Protein AF-A0A8T1LCA4-F1 (afdb_monomer_lite)

Organism: NCBI:txid29920

Structure (mmCIF, N/CA/C/O backbone):
data_AF-A0A8T1LCA4-F1
#
_entry.id   AF-A0A8T1LCA4-F1
#
loop_
_atom_site.group_PDB
_atom_site.id
_atom_site.type_symbol
_atom_site.label_atom_id
_atom_site.label_alt_id
_atom_site.label_comp_id
_atom_site.label_asym_id
_atom_site.label_entity_id
_atom_site.label_seq_id
_atom_site.pdbx_PDB_ins_code
_atom_site.Cartn_x
_atom_site.Cartn_y
_atom_site.Cartn_z
_atom_site.occupancy
_atom_site.B_iso_or_equiv
_atom_site.auth_seq_id
_atom_site.auth_comp_id
_atom_site.auth_asym_id
_atom_site.auth_atom_id
_atom_site.pdbx_PDB_model_num
ATOM 1 N N . MET A 1 1 ? -21.539 10.533 3.931 1.00 57.12 1 MET A N 1
ATOM 2 C CA . MET A 1 1 ? -21.166 9.446 3.002 1.00 57.12 1 MET A CA 1
ATOM 3 C C . MET A 1 1 ? -22.473 8.870 2.492 1.00 57.12 1 MET A C 1
ATOM 5 O O . MET A 1 1 ? -23.293 8.517 3.331 1.00 57.12 1 MET A O 1
ATOM 9 N N . ASP A 1 2 ? -22.707 8.878 1.181 1.00 76.19 2 ASP A N 1
ATOM 10 C CA . ASP A 1 2 ? -23.987 8.447 0.602 1.00 76.19 2 ASP A CA 1
ATOM 11 C C . ASP A 1 2 ? -24.231 6.947 0.791 1.00 76.19 2 ASP A C 1
ATOM 13 O O . ASP A 1 2 ? -23.312 6.134 0.654 1.00 76.19 2 ASP A O 1
ATOM 17 N N . ASN A 1 3 ? -25.487 6.569 1.049 1.00 74.44 3 ASN A N 1
ATOM 18 C CA . ASN A 1 3 ? -25.894 5.167 1.203 1.00 74.44 3 ASN A CA 1
ATOM 19 C C . ASN A 1 3 ? -25.577 4.323 -0.045 1.00 74.44 3 ASN A C 1
ATOM 21 O O . ASN A 1 3 ? -25.229 3.153 0.082 1.00 74.44 3 ASN A O 1
ATOM 25 N N . CYS A 1 4 ? -25.617 4.926 -1.238 1.00 78.19 4 CYS A N 1
ATOM 26 C CA . CYS A 1 4 ? -25.245 4.267 -2.491 1.00 78.19 4 CYS A CA 1
ATOM 27 C C . CYS A 1 4 ? -23.758 3.876 -2.521 1.00 78.19 4 CYS A C 1
ATOM 29 O O . CYS A 1 4 ? -23.414 2.748 -2.866 1.00 78.19 4 CYS A O 1
ATOM 31 N N . PHE A 1 5 ? -22.870 4.787 -2.114 1.00 78.81 5 PHE A N 1
ATOM 32 C CA . PHE A 1 5 ? -21.429 4.525 -2.070 1.00 78.81 5 PHE A CA 1
ATOM 33 C C . PHE A 1 5 ? -21.088 3.474 -1.009 1.00 78.81 5 PHE A C 1
ATOM 35 O O . PHE A 1 5 ? -20.253 2.601 -1.228 1.00 78.81 5 PHE A O 1
ATOM 42 N N . ARG A 1 6 ? -21.786 3.519 0.131 1.00 78.88 6 ARG A N 1
ATOM 43 C CA . ARG A 1 6 ? -21.643 2.529 1.200 1.00 78.88 6 ARG A CA 1
ATOM 44 C C . ARG A 1 6 ? -21.972 1.112 0.719 1.00 78.88 6 ARG A C 1
ATOM 46 O O . ARG A 1 6 ? -21.197 0.205 1.007 1.00 78.88 6 ARG A O 1
ATOM 53 N N . GLY A 1 7 ? -23.065 0.953 -0.031 1.00 83.62 7 GLY A N 1
ATOM 54 C CA . GLY A 1 7 ? -23.459 -0.331 -0.615 1.00 83.62 7 GLY A CA 1
ATOM 55 C C . GLY A 1 7 ? -22.477 -0.829 -1.679 1.00 83.62 7 GLY A C 1
ATOM 56 O O . GLY A 1 7 ? -22.126 -2.002 -1.680 1.00 83.62 7 GLY A O 1
ATOM 57 N N . ALA A 1 8 ? -21.955 0.062 -2.529 1.00 88.00 8 ALA A N 1
ATOM 58 C CA . ALA A 1 8 ? -20.951 -0.309 -3.531 1.00 88.00 8 ALA A CA 1
ATOM 59 C C . ALA A 1 8 ? -19.654 -0.847 -2.897 1.00 88.00 8 ALA A C 1
ATOM 61 O O . ALA A 1 8 ? -19.091 -1.826 -3.377 1.00 88.00 8 ALA A O 1
ATOM 62 N N . VAL A 1 9 ? -19.203 -0.240 -1.793 1.00 86.44 9 VAL A N 1
ATOM 63 C CA . VAL A 1 9 ? -18.035 -0.728 -1.042 1.00 86.44 9 VAL A CA 1
ATOM 64 C C . VAL A 1 9 ? -18.304 -2.102 -0.433 1.00 86.44 9 VAL A C 1
ATOM 66 O O . VAL A 1 9 ? -17.426 -2.951 -0.452 1.00 86.44 9 VAL A O 1
ATOM 69 N N . GLU A 1 10 ? -19.502 -2.337 0.099 1.00 85.19 10 GLU A N 1
ATOM 70 C CA . GLU A 1 10 ? -19.866 -3.642 0.665 1.00 85.19 10 GLU A CA 1
ATOM 71 C C . GLU A 1 10 ? -19.842 -4.734 -0.407 1.00 85.19 10 GLU A C 1
ATOM 73 O O . GLU A 1 10 ? -19.165 -5.739 -0.218 1.00 85.19 10 GLU A O 1
ATOM 78 N N . VAL A 1 11 ? -20.454 -4.484 -1.567 1.00 89.25 11 VAL A N 1
ATOM 79 C CA . VAL A 1 11 ? -20.409 -5.409 -2.711 1.00 89.25 11 VAL A CA 1
ATOM 80 C C . VAL A 1 11 ? -18.969 -5.677 -3.153 1.00 89.25 11 VAL A C 1
ATOM 82 O O . VAL A 1 11 ? -18.590 -6.831 -3.324 1.00 89.25 11 VAL A O 1
ATOM 85 N N . PHE A 1 12 ? -18.136 -4.639 -3.270 1.00 91.38 12 PHE A N 1
ATOM 86 C CA . PHE A 1 12 ? -16.728 -4.802 -3.637 1.00 91.38 12 PHE A CA 1
ATOM 87 C C . PHE A 1 12 ? -15.954 -5.674 -2.636 1.00 91.38 12 PHE A C 1
ATOM 89 O O . PHE A 1 12 ? -15.200 -6.558 -3.036 1.00 91.38 12 PHE A O 1
ATOM 96 N N . LEU A 1 13 ? -16.128 -5.439 -1.332 1.00 90.19 13 LEU A N 1
ATOM 97 C CA . LEU A 1 13 ? -15.426 -6.204 -0.301 1.00 90.19 13 LEU A CA 1
ATOM 98 C C . LEU A 1 13 ? -15.899 -7.666 -0.252 1.00 90.19 13 LEU A C 1
ATOM 100 O O . LEU A 1 13 ? -15.088 -8.553 0.018 1.00 90.19 13 LEU A O 1
ATOM 104 N N . GLU A 1 14 ? -17.184 -7.914 -0.517 1.00 88.69 14 GLU A N 1
ATOM 105 C CA . GLU A 1 14 ? -17.758 -9.258 -0.646 1.00 88.69 14 GLU A CA 1
ATOM 106 C C . GLU A 1 14 ? -17.196 -9.998 -1.867 1.00 88.69 14 GLU A C 1
ATOM 108 O O . GLU A 1 14 ? -16.792 -11.154 -1.762 1.00 88.69 14 GLU A O 1
ATOM 113 N N . GLU A 1 15 ? -17.123 -9.335 -3.021 1.00 91.06 15 GLU A N 1
ATOM 114 C CA . GLU A 1 15 ? -16.559 -9.917 -4.242 1.00 91.06 15 GLU A CA 1
ATOM 115 C C . GLU A 1 15 ? -15.056 -10.188 -4.114 1.00 91.06 15 GLU A C 1
ATOM 117 O O . GLU A 1 15 ? -14.581 -11.224 -4.576 1.00 91.06 15 GLU A O 1
ATOM 122 N N . TRP A 1 16 ? -14.309 -9.296 -3.455 1.00 91.56 16 TRP A N 1
ATOM 123 C CA . TRP A 1 16 ? -12.863 -9.444 -3.281 1.00 91.56 16 TRP A CA 1
ATOM 124 C C . TRP A 1 16 ? -12.483 -10.607 -2.359 1.00 91.56 16 TRP A C 1
ATOM 126 O O . TRP A 1 16 ? -11.540 -11.345 -2.645 1.00 91.56 16 TRP A O 1
ATOM 136 N N . ASN A 1 17 ? -13.175 -10.748 -1.225 1.00 89.00 17 ASN A N 1
ATOM 137 C CA . ASN A 1 17 ? -12.845 -11.763 -0.220 1.00 89.00 17 ASN A CA 1
ATOM 138 C C . ASN A 1 17 ? -13.536 -13.110 -0.459 1.00 89.00 17 ASN A C 1
ATOM 140 O O . ASN A 1 17 ? -13.201 -14.073 0.226 1.00 89.00 17 ASN A O 1
ATOM 144 N N . GLY A 1 18 ? -14.471 -13.172 -1.409 1.00 90.62 18 GLY A N 1
ATOM 145 C CA . GLY A 1 18 ? -15.319 -14.334 -1.641 1.00 90.62 18 GLY A CA 1
ATOM 146 C C . GLY A 1 18 ? -16.628 -14.252 -0.856 1.00 90.62 18 GLY A C 1
ATOM 147 O O . GLY A 1 18 ? -16.691 -13.750 0.272 1.00 90.62 18 GLY A O 1
ATOM 148 N N . LYS A 1 19 ? -17.708 -14.759 -1.461 1.00 85.50 19 LYS A N 1
ATOM 149 C CA . LYS A 1 19 ? -19.071 -14.678 -0.901 1.00 85.50 19 LYS A CA 1
ATOM 150 C C . LYS A 1 19 ? -19.204 -15.437 0.420 1.00 85.50 19 LYS A C 1
ATOM 152 O O . LYS A 1 19 ? -20.041 -15.088 1.245 1.00 85.50 19 LYS A O 1
ATOM 157 N N . GLU A 1 20 ? -18.374 -16.449 0.623 1.00 89.50 20 GLU A N 1
ATOM 158 C CA . GLU A 1 20 ? -18.265 -17.243 1.841 1.00 89.50 20 GLU A CA 1
ATOM 159 C C . GLU A 1 20 ? -17.731 -16.447 3.041 1.00 89.50 20 GLU A C 1
ATOM 161 O O . GLU A 1 20 ? -18.094 -16.746 4.175 1.00 89.50 20 GLU A O 1
ATOM 166 N N . MET A 1 21 ? -16.934 -15.398 2.804 1.00 88.38 21 MET A N 1
ATOM 167 C CA . MET A 1 21 ? -16.361 -14.548 3.856 1.00 88.38 21 MET A CA 1
ATOM 168 C C . MET A 1 21 ? -17.196 -13.293 4.142 1.00 88.38 21 MET A C 1
ATOM 170 O O . MET A 1 21 ? -16.780 -12.443 4.930 1.00 88.38 21 MET A O 1
ATOM 174 N N . ARG A 1 22 ? -18.382 -13.163 3.534 1.00 88.12 22 ARG A N 1
ATOM 175 C CA . ARG A 1 22 ? -19.259 -11.988 3.653 1.00 88.12 22 ARG A CA 1
ATOM 176 C C . ARG A 1 22 ? -19.492 -11.551 5.099 1.00 88.12 22 ARG A C 1
ATOM 178 O O . ARG A 1 22 ? -19.273 -10.389 5.435 1.00 88.12 22 ARG A O 1
ATOM 185 N N . ASP A 1 23 ? -19.914 -12.477 5.953 1.00 89.19 23 ASP A N 1
ATOM 186 C CA . ASP A 1 23 ? -20.265 -12.157 7.339 1.00 89.19 23 ASP A CA 1
ATOM 187 C C . ASP A 1 23 ? -19.030 -11.712 8.134 1.00 89.19 23 ASP A C 1
ATOM 189 O O . ASP A 1 23 ? -19.095 -10.746 8.897 1.00 89.19 23 ASP A O 1
ATOM 193 N N . ALA A 1 24 ? -17.877 -12.340 7.884 1.00 91.50 24 ALA A N 1
ATOM 194 C CA . ALA A 1 24 ? -16.605 -11.954 8.489 1.00 91.50 24 ALA A CA 1
ATOM 195 C C . ALA A 1 24 ? -16.180 -10.538 8.063 1.00 91.50 24 ALA A C 1
ATOM 197 O O . ALA A 1 24 ? -15.819 -9.726 8.912 1.00 91.50 24 ALA A O 1
ATOM 198 N N . VAL A 1 25 ? -16.308 -10.200 6.774 1.00 91.44 25 VAL A N 1
ATOM 199 C CA . VAL A 1 25 ? -16.025 -8.854 6.243 1.00 91.44 25 VAL A CA 1
ATOM 200 C C . VAL A 1 25 ? -16.927 -7.797 6.885 1.00 91.44 25 VAL A C 1
ATOM 202 O O . VAL A 1 25 ? -16.458 -6.712 7.235 1.00 91.44 25 VAL A O 1
ATOM 205 N N . ILE A 1 26 ? -18.219 -8.091 7.059 1.00 89.56 26 ILE A N 1
ATOM 206 C CA . ILE A 1 26 ? -19.174 -7.165 7.685 1.00 89.56 26 ILE A CA 1
ATOM 207 C C . ILE A 1 26 ? -18.792 -6.906 9.147 1.00 89.56 26 ILE A C 1
ATOM 209 O O . ILE A 1 26 ? -18.756 -5.745 9.571 1.00 89.56 26 ILE A O 1
ATOM 213 N N . VAL A 1 27 ? -18.476 -7.964 9.901 1.00 92.25 27 VAL A N 1
ATOM 214 C CA . VAL A 1 27 ? -18.043 -7.870 11.304 1.00 92.25 27 VAL A CA 1
ATOM 215 C C . VAL A 1 27 ? -16.746 -7.073 11.418 1.00 92.25 27 VAL A C 1
ATOM 217 O O . VAL A 1 27 ? -16.674 -6.121 12.195 1.00 92.25 27 VAL A O 1
ATOM 220 N N . GLU A 1 28 ? -15.744 -7.402 10.606 1.00 93.38 28 GLU A N 1
ATOM 221 C CA . GLU A 1 28 ? -14.436 -6.750 10.637 1.00 93.38 28 GLU A CA 1
ATOM 222 C C . GLU A 1 28 ? -14.538 -5.267 10.260 1.00 93.38 28 GLU A C 1
ATOM 224 O O . GLU A 1 28 ? -13.950 -4.401 10.907 1.00 93.38 28 GLU A O 1
ATOM 229 N N . ARG A 1 29 ? -15.379 -4.932 9.277 1.00 90.75 29 ARG A N 1
ATOM 230 C CA . ARG A 1 29 ? -15.657 -3.542 8.906 1.00 90.75 29 ARG A CA 1
ATOM 231 C C . ARG A 1 29 ? -16.355 -2.768 10.023 1.00 90.75 29 ARG A C 1
ATOM 233 O O . ARG A 1 29 ? -16.035 -1.597 10.241 1.00 90.75 29 ARG A O 1
ATOM 240 N N . ALA A 1 30 ? -17.308 -3.382 10.724 1.00 91.38 30 ALA A N 1
ATOM 241 C CA . ALA A 1 30 ? -17.959 -2.755 11.872 1.00 91.38 30 ALA A CA 1
ATOM 242 C C . ALA A 1 30 ? -16.959 -2.514 13.016 1.00 91.38 30 ALA A C 1
ATOM 244 O O . ALA A 1 30 ? -16.928 -1.415 13.579 1.00 91.38 30 ALA A O 1
ATOM 245 N N . ALA A 1 31 ? -16.095 -3.493 13.293 1.00 93.25 31 ALA A N 1
ATOM 246 C CA . ALA A 1 31 ? -15.025 -3.385 14.279 1.00 93.25 31 ALA A CA 1
ATOM 247 C C . ALA A 1 31 ? -14.011 -2.289 13.906 1.00 93.25 31 ALA A C 1
ATOM 249 O O . ALA A 1 31 ? -13.680 -1.451 14.741 1.00 93.25 31 ALA A O 1
ATOM 250 N N . HIS A 1 32 ? -13.606 -2.198 12.637 1.00 92.44 32 HIS A N 1
ATOM 251 C CA . HIS A 1 32 ? -12.739 -1.125 12.147 1.00 92.44 32 HIS A CA 1
ATOM 252 C C . HIS A 1 32 ? -13.389 0.257 12.311 1.00 92.44 32 HIS A C 1
ATOM 254 O O . HIS A 1 32 ? -12.753 1.204 12.771 1.00 92.44 32 HIS A O 1
ATOM 260 N N . HIS A 1 33 ? -14.682 0.400 12.000 1.00 91.06 33 HIS A N 1
ATOM 261 C CA . HIS A 1 33 ? -15.394 1.660 12.237 1.00 91.06 33 HIS A CA 1
ATOM 262 C C . HIS A 1 33 ? -15.419 2.065 13.714 1.00 91.06 33 HIS A C 1
ATOM 2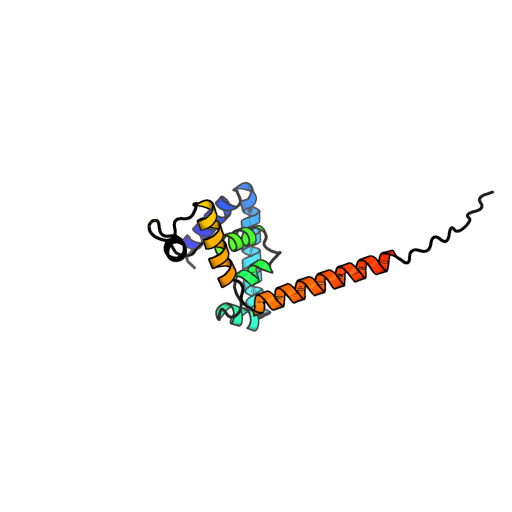64 O O . HIS A 1 33 ? -15.337 3.258 14.016 1.00 91.06 33 HIS A O 1
ATOM 270 N N . HIS A 1 34 ? -15.557 1.097 14.619 1.00 92.44 34 HIS A N 1
ATOM 271 C CA . HIS A 1 34 ? -15.461 1.342 16.051 1.00 92.44 34 HIS A CA 1
ATOM 272 C C . HIS A 1 34 ? -14.044 1.778 16.438 1.00 92.44 34 HIS A C 1
ATOM 274 O O . HIS A 1 34 ? -13.886 2.850 17.018 1.00 92.44 34 HIS A O 1
ATOM 280 N N . HIS A 1 35 ? -13.024 1.043 15.994 1.00 91.50 35 HIS A N 1
ATOM 281 C CA . HIS A 1 35 ? -11.619 1.362 16.237 1.00 91.50 35 HIS A CA 1
ATOM 282 C C . HIS A 1 35 ? -11.239 2.772 15.769 1.00 91.50 35 HIS A C 1
ATOM 284 O O . HIS A 1 35 ? -10.610 3.517 16.509 1.00 91.50 35 HIS A O 1
ATOM 290 N N . VAL A 1 36 ? -11.685 3.205 14.586 1.00 91.00 36 VAL A N 1
ATOM 291 C CA . VAL A 1 36 ? -11.427 4.572 14.095 1.00 91.00 36 VAL A CA 1
ATOM 292 C C . VAL A 1 36 ? -12.062 5.637 15.000 1.00 91.00 36 VAL A C 1
ATOM 294 O O . VAL A 1 36 ? -11.488 6.709 15.204 1.00 91.00 36 VAL A O 1
ATOM 297 N N . ARG A 1 37 ? -13.249 5.369 15.563 1.00 92.12 37 ARG A N 1
ATOM 298 C CA . ARG A 1 37 ? -13.886 6.284 16.526 1.00 92.12 37 ARG A CA 1
ATOM 299 C C . ARG A 1 37 ? -13.109 6.338 17.836 1.00 92.12 37 ARG A C 1
ATOM 301 O O . ARG A 1 37 ? -12.920 7.432 18.362 1.00 92.12 37 ARG A O 1
ATOM 308 N N . GLU A 1 38 ? -12.653 5.192 18.327 1.00 92.00 38 GLU A N 1
ATOM 309 C CA . GLU A 1 38 ? -11.815 5.113 19.522 1.00 92.00 38 GLU A CA 1
ATOM 310 C C . GLU A 1 38 ? -10.467 5.797 19.313 1.00 92.00 38 GLU A C 1
ATOM 312 O O . GLU A 1 38 ? -10.069 6.597 20.149 1.00 92.00 38 GLU A O 1
ATOM 317 N N . LEU A 1 39 ? -9.801 5.591 18.175 1.00 87.94 39 LEU A N 1
ATOM 318 C CA . LEU A 1 39 ? -8.534 6.244 17.843 1.00 87.94 39 LEU A CA 1
ATOM 319 C C . LEU A 1 39 ? -8.661 7.769 17.918 1.00 87.94 39 LEU A C 1
ATOM 321 O O . LEU A 1 39 ? -7.811 8.448 18.491 1.00 87.94 39 LEU A O 1
ATOM 325 N N . LYS A 1 40 ? -9.770 8.308 17.400 1.00 90.31 40 LYS A N 1
ATOM 326 C CA . LYS A 1 40 ? -10.070 9.741 17.452 1.00 90.31 40 LYS A CA 1
ATOM 327 C C . LYS A 1 40 ? -10.278 10.256 18.882 1.00 90.31 40 LYS A C 1
ATOM 329 O O . LYS A 1 40 ? -9.943 11.407 19.154 1.00 90.31 40 LYS A O 1
ATOM 334 N N . ALA A 1 41 ? -10.849 9.441 19.767 1.00 92.06 41 ALA A N 1
ATOM 335 C CA . ALA A 1 41 ? -11.125 9.814 21.153 1.00 92.06 41 ALA A CA 1
ATOM 336 C C . ALA A 1 41 ? -9.897 9.640 22.062 1.00 92.06 41 ALA A C 1
ATOM 338 O O . ALA A 1 41 ? -9.555 10.545 22.818 1.00 92.06 41 ALA A O 1
ATOM 339 N N . SER A 1 42 ? -9.222 8.498 21.958 1.00 92.19 42 SER A N 1
ATOM 340 C CA . SER A 1 42 ? -8.110 8.088 22.816 1.00 92.19 42 SER A CA 1
ATOM 341 C C . SER A 1 42 ? -6.782 8.726 22.409 1.00 92.19 42 SER A C 1
ATOM 343 O O . SER A 1 42 ? -5.944 8.990 23.267 1.00 92.19 42 SER A O 1
ATOM 345 N N . GLN A 1 43 ? -6.569 8.990 21.113 1.00 91.06 43 GLN A N 1
ATOM 346 C CA . GLN A 1 43 ? -5.305 9.519 20.583 1.00 91.06 43 GLN A CA 1
ATOM 347 C C . GLN A 1 43 ? -5.531 10.696 19.612 1.00 91.06 43 GLN A C 1
ATOM 349 O O . GLN A 1 43 ? -5.241 10.605 18.414 1.00 91.06 43 GLN A O 1
ATOM 354 N N . PRO A 1 44 ? -6.006 11.855 20.107 1.00 90.81 44 PRO A N 1
ATOM 355 C CA . PRO A 1 44 ? -6.350 12.995 19.257 1.00 90.81 44 PRO A CA 1
ATOM 356 C C . PRO A 1 44 ? -5.143 13.589 18.516 1.00 90.81 44 PRO A C 1
ATOM 358 O O . PRO A 1 44 ? -5.300 14.080 17.399 1.00 90.81 44 PRO A O 1
ATOM 361 N N . LEU A 1 45 ? -3.935 13.525 19.097 1.00 89.75 45 LEU A N 1
ATOM 362 C CA . LEU A 1 45 ? -2.710 13.977 18.429 1.00 89.75 45 LEU A CA 1
ATOM 363 C C . LEU A 1 45 ? -2.354 13.069 17.247 1.00 89.75 45 LEU A C 1
ATOM 365 O O . LEU A 1 45 ? -2.102 13.574 16.159 1.00 89.75 45 LEU A O 1
ATOM 369 N N . HIS A 1 46 ? -2.389 11.749 17.439 1.00 86.94 46 HIS A N 1
ATOM 370 C CA . HIS A 1 46 ? -2.138 10.783 16.368 1.00 86.94 46 HIS A CA 1
ATOM 371 C C . HIS A 1 46 ? -3.149 10.958 15.227 1.00 86.94 46 HIS A C 1
ATOM 373 O O . HIS A 1 46 ? -2.768 11.060 14.063 1.00 86.94 46 HIS A O 1
ATOM 379 N N . TRP A 1 47 ? -4.434 11.115 15.566 1.00 90.69 47 TRP A N 1
ATOM 380 C CA . TRP A 1 47 ? -5.486 11.418 14.594 1.00 90.69 47 TRP A CA 1
ATOM 381 C C . TRP A 1 47 ? -5.233 12.728 13.833 1.00 90.69 47 TRP A C 1
ATOM 383 O O . TRP A 1 47 ? -5.409 12.792 12.617 1.00 90.69 47 TRP A O 1
ATOM 393 N N . LYS A 1 48 ? -4.793 13.782 14.531 1.00 90.62 48 LYS A N 1
ATOM 394 C CA . LYS A 1 48 ? -4.446 15.064 13.907 1.00 90.62 48 LYS A CA 1
ATOM 395 C C . LYS A 1 48 ? -3.268 14.916 12.940 1.00 90.62 48 LYS A C 1
ATOM 397 O O . LYS A 1 48 ? -3.364 15.391 11.814 1.00 90.62 48 LYS A O 1
ATOM 402 N N . LEU A 1 49 ? -2.206 14.220 13.345 1.00 91.44 49 LEU A N 1
ATOM 403 C CA . LEU A 1 49 ? -1.032 13.970 12.504 1.00 91.44 49 LEU A CA 1
ATOM 404 C C . LEU A 1 49 ? -1.374 13.146 11.256 1.00 91.44 49 LEU A C 1
ATOM 406 O O . LEU A 1 49 ? -0.835 13.415 10.183 1.00 91.44 49 LEU A O 1
ATOM 410 N N . LEU A 1 50 ? -2.302 12.192 11.375 1.00 89.25 50 LEU A N 1
ATOM 411 C CA . LEU A 1 50 ? -2.829 11.429 10.244 1.00 89.25 50 LEU A CA 1
ATOM 412 C C . LEU A 1 50 ? -3.576 12.336 9.252 1.00 89.25 50 LEU A C 1
ATOM 414 O O . LEU A 1 50 ? -3.316 12.292 8.052 1.00 89.25 50 LEU A O 1
ATOM 418 N N . CYS A 1 51 ? -4.467 13.202 9.749 1.00 89.81 51 CYS A N 1
ATOM 419 C CA . CYS A 1 51 ? -5.185 14.181 8.925 1.00 89.81 51 CYS A CA 1
ATOM 420 C C . CYS A 1 51 ? -4.241 15.185 8.244 1.00 89.81 51 CYS A C 1
ATOM 422 O O . CYS A 1 51 ? -4.488 15.592 7.112 1.00 89.81 51 CYS A O 1
ATOM 424 N N . GLU A 1 52 ? -3.161 15.574 8.924 1.00 92.19 52 GLU A N 1
ATOM 425 C CA . GLU A 1 52 ? -2.119 16.465 8.402 1.00 92.19 52 GLU A CA 1
ATOM 426 C C . GLU A 1 52 ? -1.106 15.749 7.487 1.00 92.19 52 GLU A C 1
ATOM 428 O O . GLU A 1 52 ? -0.160 16.384 7.022 1.00 92.19 52 GLU A O 1
ATOM 433 N N . GLN A 1 53 ? -1.290 14.447 7.222 1.00 86.75 53 GLN A N 1
ATOM 434 C CA . GLN A 1 53 ? -0.406 13.609 6.395 1.00 86.75 53 GLN A CA 1
ATOM 435 C C . GLN A 1 53 ? 1.049 13.577 6.891 1.00 86.75 53 GLN A C 1
ATOM 437 O O . GLN A 1 53 ? 1.980 13.339 6.125 1.00 86.75 53 GLN A O 1
ATOM 442 N N . LYS A 1 54 ? 1.257 13.820 8.189 1.00 86.75 54 LYS A N 1
ATOM 443 C CA . LYS A 1 54 ? 2.565 13.692 8.846 1.00 86.75 54 LYS A CA 1
ATOM 444 C C . LYS A 1 54 ? 2.902 12.243 9.171 1.00 86.75 54 LYS A C 1
ATOM 446 O O . LYS A 1 54 ? 4.073 11.919 9.324 1.00 86.75 54 LYS A O 1
ATOM 451 N N . ILE A 1 55 ? 1.878 11.399 9.267 1.00 86.69 55 ILE A N 1
ATOM 452 C CA . ILE A 1 55 ? 2.000 9.949 9.389 1.00 86.69 55 ILE A CA 1
ATOM 453 C C . ILE A 1 55 ? 1.401 9.333 8.120 1.00 86.69 55 ILE A C 1
ATOM 455 O O . ILE A 1 55 ? 0.248 9.643 7.793 1.00 86.69 55 ILE A O 1
ATOM 459 N N . PRO A 1 56 ? 2.143 8.479 7.395 1.00 88.19 56 PRO A N 1
ATOM 460 C CA . PRO A 1 56 ? 1.611 7.775 6.242 1.00 88.19 56 PRO A CA 1
ATOM 461 C C . PRO A 1 56 ? 0.467 6.852 6.656 1.00 88.19 56 PRO A C 1
ATOM 463 O O . PRO A 1 56 ? 0.593 6.045 7.574 1.00 88.19 56 PRO A O 1
ATOM 466 N N . VAL A 1 57 ? -0.651 6.917 5.932 1.00 90.25 57 VAL A N 1
ATOM 467 C CA . VAL A 1 57 ? -1.784 5.999 6.153 1.00 90.25 57 VAL A CA 1
ATOM 468 C C . VAL A 1 57 ? -1.349 4.544 5.930 1.00 90.25 57 VAL A C 1
ATOM 470 O O . VAL A 1 57 ? -1.838 3.649 6.613 1.00 90.25 57 VAL A O 1
ATOM 473 N N . PHE A 1 58 ? -0.395 4.318 5.021 1.00 90.06 58 PHE A N 1
ATOM 474 C CA . PHE A 1 58 ? 0.227 3.015 4.788 1.00 90.06 58 PHE A CA 1
ATOM 475 C C . PHE A 1 58 ? 0.840 2.423 6.066 1.00 90.06 58 PHE A C 1
ATOM 477 O O . PHE A 1 58 ? 0.522 1.288 6.405 1.00 90.06 58 PHE A O 1
ATOM 484 N N . ASP A 1 59 ? 1.626 3.199 6.817 1.00 88.38 59 ASP A N 1
ATOM 485 C CA . ASP A 1 59 ? 2.283 2.728 8.045 1.00 88.38 59 ASP A CA 1
ATOM 486 C C . ASP A 1 59 ? 1.267 2.329 9.116 1.00 88.38 59 ASP A C 1
ATOM 488 O O . ASP A 1 59 ? 1.439 1.323 9.804 1.00 88.38 59 ASP A O 1
ATOM 492 N N . VAL A 1 60 ? 0.161 3.075 9.211 1.00 89.69 60 VAL A N 1
ATOM 493 C CA . VAL A 1 60 ? -0.949 2.730 10.109 1.00 89.69 60 VAL A CA 1
ATOM 494 C C . VAL A 1 60 ? -1.542 1.375 9.724 1.00 89.69 60 VAL A C 1
ATOM 496 O O . VAL A 1 60 ? -1.719 0.521 10.587 1.00 89.69 60 VAL A O 1
ATOM 499 N N . TRP A 1 61 ? -1.798 1.133 8.435 1.00 92.12 61 TRP A N 1
ATOM 500 C CA . TRP A 1 61 ? -2.284 -0.171 7.971 1.00 92.12 61 TRP A CA 1
ATOM 501 C C . TRP A 1 61 ? -1.269 -1.295 8.159 1.00 92.12 61 TRP A C 1
ATOM 503 O O . TRP A 1 61 ? -1.685 -2.402 8.482 1.00 92.12 61 TRP A O 1
ATOM 513 N N . CYS A 1 62 ? 0.032 -1.041 8.022 1.00 88.81 62 CYS A N 1
ATOM 514 C CA . CYS A 1 62 ? 1.071 -2.030 8.311 1.00 88.81 62 CYS A CA 1
ATOM 515 C C . CYS A 1 62 ? 1.087 -2.438 9.792 1.00 88.81 62 CYS A C 1
ATOM 517 O O . CYS A 1 62 ? 1.248 -3.617 10.097 1.00 88.81 62 CYS A O 1
ATOM 519 N N . GLY A 1 63 ? 0.871 -1.487 10.707 1.00 85.44 63 GLY A N 1
ATOM 520 C CA . GLY A 1 63 ? 0.834 -1.747 12.149 1.00 85.44 63 GLY A CA 1
ATOM 521 C C . GLY A 1 63 ? -0.466 -2.378 12.668 1.00 85.44 63 GLY A C 1
ATOM 522 O O . GLY A 1 63 ? -0.483 -2.910 13.776 1.00 85.44 63 GLY A O 1
ATOM 523 N N . MET A 1 64 ? -1.559 -2.336 11.900 1.00 85.19 64 MET A N 1
ATOM 524 C CA . MET A 1 64 ? -2.860 -2.877 12.314 1.00 85.19 64 MET A CA 1
ATOM 525 C C . MET A 1 64 ? -2.998 -4.365 11.966 1.00 85.19 64 MET A C 1
ATOM 527 O O . MET A 1 64 ? -3.331 -4.707 10.838 1.00 85.19 64 MET A O 1
ATOM 531 N N . ASN A 1 65 ? -2.835 -5.259 12.942 1.00 83.75 65 ASN A N 1
ATOM 532 C CA . ASN A 1 65 ? -3.046 -6.708 12.773 1.00 83.75 65 ASN A CA 1
ATOM 533 C C . ASN A 1 65 ? -4.463 -7.195 13.155 1.00 83.75 65 ASN A C 1
ATOM 535 O O . ASN A 1 65 ? -4.759 -8.384 13.063 1.00 83.75 65 ASN A O 1
ATOM 539 N N . THR A 1 66 ? -5.349 -6.292 13.579 1.00 90.50 66 THR A N 1
ATOM 540 C CA . THR A 1 66 ? -6.703 -6.611 14.067 1.00 90.50 66 THR A CA 1
ATOM 541 C C . THR A 1 66 ? -7.737 -6.817 12.961 1.00 90.50 66 THR A C 1
ATOM 543 O O . THR A 1 66 ? -8.817 -7.339 13.231 1.00 90.50 66 THR A O 1
ATOM 546 N N . PHE A 1 67 ? -7.435 -6.386 11.733 1.00 93.38 67 PHE A N 1
ATOM 547 C CA . PHE A 1 67 ? -8.365 -6.390 10.600 1.00 93.38 67 PHE A CA 1
ATOM 548 C C . PHE A 1 67 ? -7.720 -7.055 9.371 1.00 93.38 67 PHE A C 1
ATOM 550 O O . PHE A 1 67 ? -7.360 -6.356 8.425 1.00 93.38 67 PHE A O 1
ATOM 557 N N . PRO A 1 68 ? -7.511 -8.383 9.370 1.00 92.38 68 PRO A N 1
ATOM 558 C CA . PRO A 1 68 ? -6.750 -9.060 8.320 1.00 92.38 68 PRO A CA 1
ATOM 559 C C . PRO A 1 68 ? -7.397 -8.980 6.926 1.00 92.38 68 PRO A C 1
ATOM 561 O O . PRO A 1 68 ? -6.679 -8.847 5.930 1.00 92.38 68 PRO A O 1
ATOM 564 N N . LEU A 1 69 ? -8.730 -9.034 6.817 1.00 92.62 69 LEU A N 1
ATOM 565 C CA . LEU A 1 69 ? -9.425 -8.978 5.525 1.00 92.62 69 LEU A CA 1
ATOM 566 C C . LEU A 1 69 ? -9.351 -7.571 4.919 1.00 92.62 69 LEU A C 1
ATOM 568 O O . LEU A 1 69 ? -9.057 -7.407 3.732 1.00 92.62 69 LEU A O 1
ATOM 572 N N . LEU A 1 70 ? -9.569 -6.541 5.738 1.00 92.31 70 LEU A N 1
ATOM 573 C CA . LEU A 1 70 ? -9.492 -5.145 5.321 1.00 92.31 70 LEU A CA 1
ATOM 574 C C . LEU A 1 70 ? -8.041 -4.720 5.079 1.00 92.31 70 LEU A C 1
ATOM 576 O O . LEU A 1 70 ? -7.770 -4.036 4.092 1.00 92.31 70 LEU A O 1
ATOM 580 N N . GLN A 1 71 ? -7.104 -5.153 5.926 1.00 93.62 71 GLN A N 1
ATOM 581 C CA . GLN A 1 71 ? -5.680 -4.848 5.792 1.00 93.62 71 GLN A CA 1
ATOM 582 C C . GLN A 1 71 ? -5.125 -5.403 4.483 1.00 93.62 71 GLN A C 1
ATOM 584 O O . GLN A 1 71 ? -4.456 -4.675 3.753 1.00 93.62 71 GLN A O 1
ATOM 589 N N . LYS A 1 72 ? -5.448 -6.654 4.128 1.00 91.94 72 LYS A N 1
ATOM 590 C CA . LYS A 1 72 ? -5.016 -7.253 2.856 1.00 91.94 72 LYS A CA 1
ATOM 591 C C . LYS A 1 72 ? -5.418 -6.393 1.654 1.00 91.94 72 LYS A C 1
ATOM 593 O O . LYS A 1 72 ? -4.614 -6.190 0.745 1.00 91.94 72 LYS A O 1
ATOM 598 N N . ILE A 1 73 ? -6.642 -5.867 1.658 1.00 92.44 73 ILE A N 1
ATOM 599 C CA . ILE A 1 73 ? -7.148 -4.990 0.595 1.00 92.44 73 ILE A CA 1
ATOM 600 C C . ILE A 1 73 ? -6.457 -3.628 0.635 1.00 92.44 73 ILE A C 1
ATOM 602 O O . ILE A 1 73 ? -6.018 -3.138 -0.403 1.00 92.44 73 ILE A O 1
ATOM 606 N N . ALA A 1 74 ? -6.332 -3.025 1.818 1.00 92.06 74 ALA A N 1
ATOM 607 C CA . ALA A 1 74 ? -5.702 -1.722 1.990 1.00 92.06 74 ALA A CA 1
ATOM 608 C C . ALA A 1 74 ? -4.248 -1.733 1.497 1.00 92.06 74 ALA A C 1
ATOM 610 O O . ALA A 1 74 ? -3.864 -0.887 0.691 1.00 92.06 74 ALA A O 1
ATOM 611 N N . LEU A 1 75 ? -3.461 -2.732 1.904 1.00 91.94 75 LEU A N 1
ATOM 612 C CA . LEU A 1 75 ? -2.076 -2.893 1.462 1.00 91.94 75 LEU A CA 1
ATOM 613 C C . LEU A 1 75 ? -1.983 -3.105 -0.052 1.00 91.94 75 LEU A C 1
ATOM 615 O O . LEU A 1 75 ? -1.094 -2.547 -0.690 1.00 91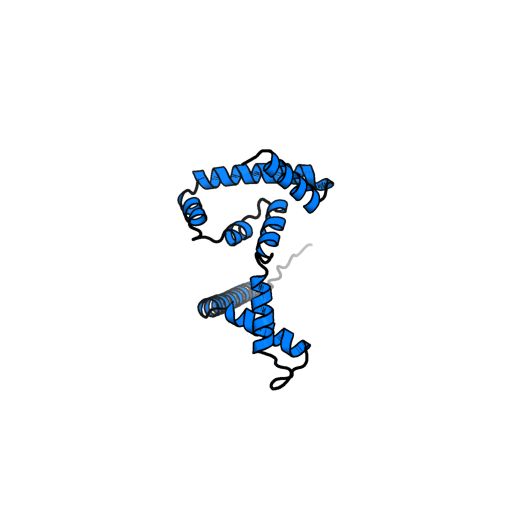.94 75 LEU A O 1
ATOM 619 N N . GLN A 1 76 ? -2.913 -3.855 -0.649 1.00 91.75 76 GLN A N 1
ATOM 620 C CA . GLN A 1 76 ? -2.950 -4.022 -2.101 1.00 91.75 76 GLN A CA 1
ATOM 621 C C . GLN A 1 76 ? -3.260 -2.704 -2.820 1.00 91.75 76 GLN A C 1
ATOM 623 O O . GLN A 1 76 ? -2.616 -2.386 -3.818 1.00 91.75 76 GLN A O 1
ATOM 628 N N . LEU A 1 77 ? -4.193 -1.908 -2.292 1.00 90.38 77 LEU A N 1
ATOM 629 C CA . LEU A 1 77 ? -4.550 -0.607 -2.853 1.00 90.38 77 LEU A CA 1
ATOM 630 C C . LEU A 1 77 ? -3.364 0.366 -2.838 1.00 90.38 77 LEU A C 1
ATOM 632 O O . LEU A 1 77 ? -3.142 1.064 -3.822 1.00 90.38 77 LEU A O 1
ATOM 636 N N . PHE A 1 78 ? -2.563 0.375 -1.767 1.00 88.81 78 PHE A N 1
ATOM 637 C CA . PHE A 1 78 ? -1.356 1.209 -1.692 1.00 88.81 78 PHE A CA 1
ATOM 638 C C . PHE A 1 78 ? -0.255 0.794 -2.675 1.00 88.81 78 PHE A C 1
ATOM 640 O O . PHE A 1 78 ? 0.602 1.608 -3.008 1.00 88.81 78 PHE A O 1
ATOM 647 N N . ARG A 1 79 ? -0.281 -0.447 -3.174 1.00 85.81 79 ARG A N 1
ATOM 648 C CA . ARG A 1 79 ? 0.640 -0.919 -4.222 1.00 85.81 79 ARG A CA 1
ATOM 649 C C . ARG A 1 79 ? 0.175 -0.536 -5.626 1.00 85.81 79 ARG A C 1
ATOM 651 O O . ARG A 1 79 ? 0.970 -0.595 -6.563 1.00 85.81 79 ARG A O 1
ATOM 658 N N . CYS A 1 80 ? -1.091 -0.160 -5.798 1.00 83.81 80 CYS A N 1
ATOM 659 C CA . CYS A 1 80 ? -1.611 0.266 -7.088 1.00 83.81 80 CYS A CA 1
ATOM 660 C C . CYS A 1 80 ? -1.109 1.673 -7.439 1.00 83.81 80 CYS A C 1
ATOM 662 O O . CYS A 1 80 ? -1.226 2.617 -6.660 1.00 83.81 80 CYS A O 1
ATOM 664 N N . GLY A 1 81 ? -0.585 1.830 -8.657 1.00 75.50 81 GLY A N 1
ATOM 665 C CA . GLY A 1 81 ? -0.243 3.143 -9.194 1.00 75.50 81 GLY A CA 1
ATOM 666 C C . GLY A 1 81 ? -1.498 3.997 -9.379 1.00 75.50 81 GLY A C 1
ATOM 667 O O . GLY A 1 81 ? -2.454 3.573 -10.021 1.00 75.50 81 GLY A O 1
ATOM 668 N N . VAL A 1 82 ? -1.485 5.211 -8.829 1.00 74.69 82 VAL A N 1
ATOM 669 C CA . VAL A 1 82 ? -2.646 6.121 -8.837 1.00 74.69 82 VAL A CA 1
ATOM 670 C C . VAL A 1 82 ? -2.840 6.806 -10.200 1.00 74.69 82 VAL A C 1
ATOM 672 O O . VAL A 1 82 ? -3.908 7.345 -10.482 1.00 74.69 82 VAL A O 1
ATOM 675 N N . SER A 1 83 ? -1.820 6.800 -11.067 1.00 81.38 83 SER A N 1
ATOM 676 C CA . SER A 1 83 ? -1.877 7.431 -12.389 1.00 81.38 83 SER A CA 1
ATOM 677 C C . SER A 1 83 ? -0.951 6.776 -13.416 1.00 81.38 83 SER A C 1
ATOM 679 O O . SER A 1 83 ? 0.060 6.155 -13.076 1.00 81.38 83 SER A O 1
ATOM 681 N N . SER A 1 84 ? -1.257 6.993 -14.700 1.00 84.88 84 SER A N 1
ATOM 682 C CA . SER A 1 84 ? -0.391 6.614 -15.825 1.00 84.88 84 SER A CA 1
ATOM 683 C C . SER A 1 84 ? 0.950 7.350 -15.822 1.00 84.88 84 SER A C 1
ATOM 685 O O . SER A 1 84 ? 1.899 6.881 -16.444 1.00 84.88 84 SER A O 1
ATOM 687 N N . SER A 1 85 ? 1.073 8.463 -15.090 1.00 84.25 85 SER A N 1
ATOM 688 C CA . SER A 1 85 ? 2.314 9.238 -15.006 1.00 84.25 85 SER A CA 1
ATOM 689 C C . SER A 1 85 ? 3.481 8.423 -14.442 1.00 84.25 85 SER A C 1
ATOM 691 O O . SER A 1 85 ? 4.630 8.668 -14.804 1.00 84.25 85 SER A O 1
ATOM 693 N N . ALA A 1 86 ? 3.215 7.431 -13.584 1.00 81.62 86 ALA A N 1
ATOM 694 C CA . ALA A 1 86 ? 4.244 6.492 -13.135 1.00 81.62 86 ALA A CA 1
ATOM 695 C C . ALA A 1 86 ? 4.794 5.662 -14.311 1.00 81.62 86 ALA A C 1
ATOM 697 O O . ALA A 1 86 ? 6.009 5.541 -14.477 1.00 81.62 86 ALA A O 1
ATOM 698 N N . SER A 1 87 ? 3.910 5.166 -15.181 1.00 84.88 87 SER A N 1
ATOM 699 C CA . SER A 1 87 ? 4.276 4.444 -16.404 1.00 84.88 87 SER A CA 1
ATOM 700 C C . SER A 1 87 ? 4.962 5.352 -17.431 1.00 84.88 87 SER A C 1
ATOM 702 O O . SER A 1 87 ? 5.929 4.941 -18.064 1.00 84.88 87 SER A O 1
ATOM 704 N N . GLU A 1 88 ? 4.535 6.608 -17.572 1.00 89.25 88 GLU A N 1
ATOM 705 C CA . GLU A 1 88 ? 5.193 7.593 -18.446 1.00 89.25 88 GLU A CA 1
ATOM 706 C C . GLU A 1 88 ? 6.635 7.865 -18.003 1.00 89.25 88 GLU A C 1
ATOM 708 O O . GLU A 1 88 ? 7.553 7.855 -18.826 1.00 89.25 88 GLU A O 1
ATOM 713 N N . ARG A 1 89 ? 6.862 8.029 -16.691 1.00 86.94 89 ARG A N 1
ATOM 714 C CA . ARG A 1 89 ? 8.215 8.135 -16.126 1.00 86.94 89 ARG A CA 1
ATOM 715 C C . ARG A 1 89 ? 9.032 6.879 -16.412 1.00 86.94 89 ARG A C 1
ATOM 717 O O . ARG A 1 89 ? 10.198 7.002 -16.771 1.00 86.94 89 ARG A O 1
ATOM 724 N N . TYR A 1 90 ? 8.430 5.693 -16.314 1.00 87.81 90 TYR A N 1
ATOM 725 C CA . TYR A 1 90 ? 9.095 4.432 -16.646 1.00 87.81 90 TYR A CA 1
ATOM 726 C C . TYR A 1 90 ? 9.556 4.394 -18.113 1.00 87.81 90 TYR A C 1
ATOM 728 O O . TYR A 1 90 ? 10.730 4.134 -18.385 1.00 87.81 90 TYR A O 1
ATOM 736 N N . PHE A 1 91 ? 8.683 4.745 -19.063 1.00 88.38 91 PHE A N 1
ATOM 737 C CA . PHE A 1 91 ? 9.046 4.812 -20.484 1.00 88.38 91 PHE A CA 1
ATOM 738 C C . PHE A 1 91 ? 10.091 5.892 -20.781 1.00 88.38 91 PHE A C 1
ATOM 740 O O . PHE A 1 91 ? 11.002 5.664 -21.579 1.00 88.38 91 PHE A O 1
ATOM 747 N N . SER A 1 92 ? 10.011 7.045 -20.113 1.00 89.38 92 SER A N 1
ATOM 748 C CA . SER A 1 92 ? 11.021 8.097 -20.240 1.00 89.38 92 SER A CA 1
ATOM 749 C C . SER A 1 92 ? 12.390 7.632 -19.733 1.00 89.38 92 SER A C 1
ATOM 751 O O . SER A 1 92 ? 13.397 7.878 -20.396 1.00 89.38 92 SER A O 1
ATOM 753 N N . THR A 1 93 ? 12.451 6.929 -18.597 1.00 89.81 93 THR A N 1
ATOM 754 C CA . THR A 1 93 ? 13.693 6.338 -18.071 1.00 89.81 93 THR A CA 1
ATOM 755 C C . THR A 1 93 ? 14.246 5.285 -19.026 1.00 89.81 93 THR A C 1
ATOM 757 O O . THR A 1 93 ? 15.445 5.262 -19.295 1.00 89.81 93 THR A O 1
ATOM 760 N N . HIS A 1 94 ? 13.382 4.451 -19.606 1.00 90.69 94 HIS A N 1
ATOM 761 C CA . HIS A 1 94 ? 13.795 3.481 -20.614 1.00 90.69 94 HIS A CA 1
ATOM 762 C C . HIS A 1 94 ? 14.416 4.170 -21.843 1.00 90.69 94 HIS A C 1
ATOM 764 O O . HIS A 1 94 ? 15.435 3.708 -22.353 1.00 90.69 94 HIS A O 1
ATOM 770 N N . ALA A 1 95 ? 13.844 5.283 -22.315 1.00 88.19 95 ALA A N 1
ATOM 771 C CA . ALA A 1 95 ? 14.400 6.069 -23.421 1.00 88.19 95 ALA A CA 1
ATOM 772 C C . ALA A 1 95 ? 15.710 6.794 -23.053 1.00 88.19 95 ALA A C 1
ATOM 774 O O . ALA A 1 95 ? 16.561 7.003 -23.918 1.00 88.19 95 ALA A O 1
ATOM 775 N N . PHE A 1 96 ? 15.884 7.158 -21.779 1.00 88.25 96 PHE A N 1
ATOM 776 C CA . PHE A 1 96 ? 17.121 7.741 -21.257 1.00 88.25 96 PHE A CA 1
ATOM 777 C C . PHE A 1 96 ? 18.258 6.710 -21.187 1.00 88.25 96 PHE A C 1
ATOM 779 O O . PHE A 1 96 ? 19.362 6.975 -21.659 1.00 88.25 96 PHE A O 1
ATOM 786 N N . ILE A 1 97 ? 17.988 5.522 -20.638 1.00 88.44 97 ILE A N 1
ATOM 787 C CA . ILE A 1 97 ? 18.983 4.454 -20.458 1.00 88.44 97 ILE A CA 1
ATOM 788 C C . ILE A 1 97 ? 19.324 3.787 -21.792 1.00 88.44 97 ILE A C 1
ATOM 790 O O . ILE A 1 97 ? 20.482 3.460 -22.037 1.00 88.44 97 ILE A O 1
ATOM 794 N N . HIS A 1 98 ? 18.345 3.595 -22.674 1.00 90.81 98 HIS A N 1
ATOM 795 C CA . HIS A 1 98 ? 18.517 2.856 -23.916 1.00 90.81 98 HIS A CA 1
ATOM 796 C C . HIS A 1 98 ? 18.071 3.665 -25.135 1.00 90.81 98 HIS A C 1
ATOM 798 O O . HIS A 1 98 ? 16.923 4.094 -25.240 1.00 90.81 98 HIS A O 1
ATOM 804 N N . SER A 1 99 ? 18.950 3.753 -26.137 1.00 85.44 99 SER A N 1
ATOM 805 C CA . SER A 1 99 ? 18.600 4.277 -27.459 1.00 85.44 99 SER A CA 1
ATOM 806 C C . SER A 1 99 ? 19.048 3.313 -28.550 1.00 85.44 99 SER A C 1
ATOM 808 O O . SER A 1 99 ? 20.182 2.840 -28.551 1.00 85.44 99 SER A O 1
ATOM 810 N N . LYS A 1 100 ? 18.181 3.059 -29.539 1.00 77.62 100 LYS A N 1
ATOM 811 C CA . LYS A 1 100 ? 18.489 2.124 -30.639 1.00 77.62 100 LYS A CA 1
ATOM 812 C C . LYS A 1 100 ? 19.721 2.531 -31.463 1.00 77.62 100 LYS A C 1
ATOM 814 O O . LYS A 1 100 ? 20.326 1.667 -32.086 1.00 77.62 100 LYS A O 1
ATOM 819 N N . LEU A 1 101 ? 20.066 3.823 -31.479 1.00 81.56 101 LEU A N 1
ATOM 820 C CA . LEU A 1 101 ? 21.081 4.401 -32.366 1.00 81.56 101 LEU A CA 1
ATOM 821 C C . LEU A 1 101 ? 22.461 4.567 -31.711 1.00 81.56 101 LEU A C 1
ATOM 823 O O . LEU A 1 101 ? 23.461 4.412 -32.403 1.00 81.56 101 LEU A O 1
ATOM 827 N N . ARG A 1 102 ? 22.539 4.882 -30.408 1.00 82.38 102 ARG A N 1
ATOM 828 C CA . ARG A 1 102 ? 23.820 5.164 -29.721 1.00 82.38 102 ARG A CA 1
ATOM 829 C C . ARG A 1 102 ? 24.100 4.291 -28.498 1.00 82.38 102 ARG A C 1
ATOM 831 O O . ARG A 1 102 ? 25.261 4.145 -28.145 1.00 82.38 102 ARG A O 1
ATOM 838 N N . ASN A 1 103 ? 23.075 3.712 -27.866 1.00 84.38 103 ASN A N 1
ATOM 839 C CA . ASN A 1 103 ? 23.226 2.880 -26.668 1.00 84.38 103 ASN A CA 1
ATOM 840 C C . ASN A 1 103 ? 22.301 1.659 -26.731 1.00 84.38 103 ASN A C 1
ATOM 842 O O . ASN A 1 103 ? 21.358 1.533 -25.945 1.00 84.38 103 ASN A O 1
ATOM 846 N N . ARG A 1 104 ? 22.517 0.810 -27.742 1.00 90.38 104 ARG A N 1
ATOM 847 C CA . ARG A 1 104 ? 21.713 -0.395 -27.949 1.00 90.38 104 ARG A CA 1
ATOM 848 C C . ARG A 1 104 ? 22.147 -1.461 -26.951 1.00 90.38 104 ARG A C 1
ATOM 850 O O . ARG A 1 104 ? 23.290 -1.906 -26.957 1.00 90.38 104 ARG A O 1
ATOM 857 N N . LEU A 1 105 ? 21.202 -1.896 -26.135 1.00 91.81 105 LEU A N 1
ATOM 858 C CA . LEU A 1 105 ? 21.382 -2.905 -25.102 1.00 91.81 105 LEU A CA 1
ATOM 859 C C . LEU A 1 105 ? 20.394 -4.043 -25.357 1.00 91.81 105 LEU A C 1
ATOM 861 O O . LEU A 1 105 ? 19.391 -3.871 -26.053 1.00 91.81 105 LEU A O 1
ATOM 865 N N . ALA A 1 106 ? 20.697 -5.217 -24.815 1.00 93.19 106 ALA A N 1
ATOM 866 C CA . ALA A 1 106 ? 19.747 -6.317 -24.815 1.00 93.19 106 ALA A CA 1
ATOM 867 C C . ALA A 1 106 ? 18.559 -5.973 -23.882 1.00 93.19 106 ALA A C 1
ATOM 869 O O . ALA A 1 106 ? 18.784 -5.309 -22.865 1.00 93.19 106 ALA A O 1
ATOM 870 N N . PRO A 1 107 ? 17.309 -6.352 -24.224 1.00 90.50 107 PRO A N 1
ATOM 871 C CA . PRO A 1 107 ? 16.116 -5.945 -23.470 1.00 90.50 107 PRO A CA 1
ATOM 872 C C . PRO A 1 107 ? 16.173 -6.292 -21.976 1.00 90.50 107 PRO A C 1
ATOM 874 O O . PRO A 1 107 ? 15.824 -5.465 -21.141 1.00 90.50 107 PRO A O 1
ATOM 877 N N . ASP A 1 108 ? 16.708 -7.467 -21.648 1.00 94.00 108 ASP A N 1
ATOM 878 C CA . ASP A 1 108 ? 16.931 -7.952 -20.282 1.00 94.00 108 ASP A CA 1
ATOM 879 C C . ASP A 1 108 ? 17.864 -7.034 -19.473 1.00 94.00 108 ASP A C 1
ATOM 881 O O . ASP A 1 108 ? 17.644 -6.779 -18.289 1.00 94.00 108 ASP A O 1
ATOM 885 N N . ARG A 1 109 ? 18.910 -6.497 -20.112 1.00 93.44 109 ARG A N 1
ATOM 886 C CA . ARG A 1 109 ? 19.837 -5.550 -19.479 1.00 93.44 109 ARG A CA 1
ATOM 887 C C . ARG A 1 109 ? 19.181 -4.196 -19.260 1.00 93.44 109 ARG A C 1
ATOM 889 O O . ARG A 1 109 ? 19.447 -3.568 -18.240 1.00 93.44 109 ARG A O 1
ATOM 896 N N . VAL A 1 110 ? 18.344 -3.743 -20.195 1.00 92.56 110 VAL A N 1
ATOM 897 C CA . VAL A 1 110 ? 17.623 -2.471 -20.044 1.00 92.56 110 VAL A CA 1
ATOM 898 C C . VAL A 1 110 ? 16.640 -2.552 -18.887 1.00 92.56 110 VAL A C 1
ATOM 900 O O . VAL A 1 110 ? 16.639 -1.657 -18.051 1.00 92.56 110 VAL A O 1
ATOM 903 N N . GLU A 1 111 ? 15.868 -3.633 -18.791 1.00 91.56 111 GLU A N 1
ATOM 904 C CA . GLU A 1 111 ? 14.913 -3.843 -17.700 1.00 91.56 111 GLU A CA 1
ATOM 905 C C . GLU A 1 111 ? 15.601 -3.802 -16.328 1.00 91.56 111 GLU A C 1
ATOM 907 O O . GLU A 1 111 ? 15.197 -3.027 -15.460 1.00 91.56 111 GLU A O 1
ATOM 912 N N . LYS A 1 112 ? 16.708 -4.540 -16.165 1.00 94.06 112 LYS A N 1
ATOM 913 C CA . LYS A 1 112 ? 17.506 -4.528 -14.927 1.00 94.06 112 LYS A CA 1
ATOM 914 C C . LYS A 1 112 ? 18.049 -3.139 -14.593 1.00 94.06 112 LYS A C 1
ATOM 916 O O . LYS A 1 112 ? 17.990 -2.721 -13.443 1.00 94.06 112 LYS A O 1
ATOM 921 N N . LEU A 1 113 ? 18.569 -2.411 -15.581 1.00 93.00 113 LEU A N 1
ATOM 922 C CA . LEU A 1 113 ? 19.108 -1.065 -15.364 1.00 93.00 113 LEU A CA 1
ATOM 923 C C . LEU A 1 113 ? 18.018 -0.046 -15.017 1.00 93.00 113 LEU A C 1
ATOM 925 O O . LEU A 1 113 ? 18.245 0.811 -14.168 1.00 93.00 113 LEU A O 1
ATOM 929 N N . VAL A 1 114 ? 16.844 -0.135 -15.649 1.00 90.81 114 VAL A N 1
ATOM 930 C CA . VAL A 1 114 ? 15.690 0.704 -15.302 1.00 90.81 114 VAL A CA 1
ATOM 931 C C . VAL A 1 114 ? 15.252 0.412 -13.869 1.00 90.81 114 VAL A C 1
ATOM 933 O O . VAL A 1 114 ? 15.027 1.355 -13.119 1.00 90.81 114 VAL A O 1
ATOM 936 N N . 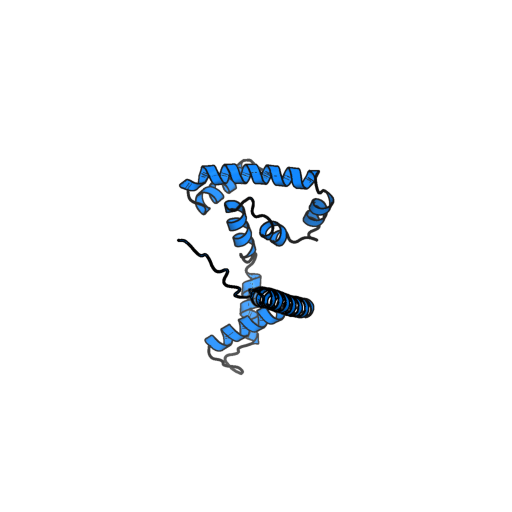HIS A 1 115 ? 15.188 -0.861 -13.469 1.00 88.88 115 HIS A N 1
ATOM 937 C CA . HIS A 1 115 ? 14.854 -1.248 -12.097 1.00 88.88 115 HIS A CA 1
ATOM 938 C C . HIS A 1 115 ? 15.843 -0.656 -11.083 1.00 88.88 115 HIS A C 1
ATOM 940 O O . HIS A 1 115 ? 15.433 0.131 -10.235 1.00 88.88 115 HIS A O 1
ATOM 946 N N . ILE A 1 116 ? 17.150 -0.886 -11.277 1.00 90.00 116 ILE A N 1
ATOM 947 C CA . ILE A 1 116 ? 18.213 -0.316 -10.431 1.00 90.00 116 ILE A CA 1
ATOM 948 C C . ILE A 1 116 ? 18.112 1.214 -10.361 1.00 90.00 116 ILE A C 1
ATOM 950 O O . ILE A 1 116 ? 18.297 1.796 -9.299 1.00 90.00 116 ILE A O 1
ATOM 954 N N . TYR A 1 117 ? 17.806 1.886 -11.474 1.00 88.75 117 TYR A N 1
ATOM 955 C CA . TYR A 1 117 ? 17.663 3.343 -11.503 1.00 88.75 117 TYR A CA 1
ATOM 956 C C . TYR A 1 117 ? 16.506 3.852 -10.634 1.00 88.75 117 TYR A C 1
ATOM 958 O O . TYR A 1 117 ? 16.614 4.927 -10.044 1.00 88.75 117 TYR A O 1
ATOM 966 N N . PHE A 1 118 ? 15.392 3.119 -10.573 1.00 84.25 118 PHE A N 1
ATOM 967 C CA . PHE A 1 118 ? 14.275 3.464 -9.694 1.00 84.25 118 PHE A CA 1
ATOM 968 C C . PHE A 1 118 ? 14.585 3.131 -8.236 1.00 84.25 118 PHE A C 1
ATOM 970 O O . PHE A 1 118 ? 14.348 3.971 -7.371 1.00 84.25 118 PHE A O 1
ATOM 977 N N . ASP A 1 119 ? 15.170 1.967 -7.968 1.00 83.94 119 ASP A N 1
ATOM 978 C CA . ASP A 1 119 ? 15.489 1.541 -6.604 1.00 83.94 119 ASP A CA 1
ATOM 979 C C . ASP A 1 119 ? 16.548 2.448 -5.969 1.00 83.94 119 ASP A C 1
ATOM 981 O O . ASP A 1 119 ? 16.371 2.918 -4.849 1.00 83.94 119 ASP A O 1
ATOM 985 N N . ALA A 1 120 ? 17.587 2.820 -6.722 1.00 82.81 120 ALA A N 1
ATOM 986 C CA . ALA A 1 120 ? 18.613 3.760 -6.271 1.00 82.81 120 ALA A CA 1
ATOM 987 C C . ALA A 1 120 ? 18.069 5.171 -5.982 1.00 82.81 120 ALA A C 1
ATOM 989 O O . ALA A 1 120 ? 18.715 5.941 -5.281 1.00 82.81 120 ALA A O 1
ATOM 990 N N . LYS A 1 121 ? 16.904 5.538 -6.530 1.00 74.69 121 LYS A N 1
ATOM 991 C CA . LYS A 1 121 ? 16.222 6.799 -6.198 1.00 74.69 121 LYS A CA 1
ATOM 992 C C . LYS A 1 121 ? 15.313 6.693 -4.982 1.00 74.69 121 LYS A C 1
ATOM 994 O O . LYS A 1 121 ? 14.988 7.724 -4.401 1.00 74.69 121 LYS A O 1
ATOM 999 N N . ASN A 1 122 ? 14.862 5.486 -4.659 1.00 70.12 122 ASN A N 1
ATOM 1000 C CA . ASN A 1 122 ? 13.971 5.230 -3.534 1.00 70.12 122 ASN A CA 1
ATOM 1001 C C . ASN A 1 122 ? 14.733 4.978 -2.229 1.00 70.12 122 ASN A C 1
ATOM 1003 O O . ASN A 1 122 ? 14.115 5.030 -1.177 1.00 70.12 122 ASN A O 1
ATOM 1007 N N . ILE A 1 123 ? 16.037 4.710 -2.304 1.00 68.25 123 ILE A N 1
ATOM 1008 C CA . ILE A 1 123 ? 16.926 4.545 -1.155 1.00 68.25 123 ILE A CA 1
ATOM 1009 C C . ILE A 1 123 ? 17.675 5.870 -0.952 1.00 68.25 123 ILE A C 1
ATOM 1011 O O . ILE A 1 123 ? 18.505 6.238 -1.787 1.00 68.25 123 ILE A O 1
ATOM 1015 N N . CYS A 1 124 ? 17.381 6.610 0.121 1.00 65.19 124 CYS A N 1
ATOM 1016 C CA . CYS A 1 124 ? 18.191 7.772 0.507 1.00 65.19 124 CYS A CA 1
ATOM 1017 C C . CYS A 1 124 ? 19.366 7.365 1.413 1.00 65.19 124 CYS A C 1
ATOM 1019 O O . CYS A 1 124 ? 19.411 6.251 1.931 1.00 65.19 124 CYS A O 1
ATOM 1021 N N . ASN A 1 125 ? 20.344 8.258 1.608 1.00 62.69 125 ASN A N 1
ATOM 1022 C CA . ASN A 1 125 ? 21.479 7.975 2.497 1.00 62.69 125 ASN A CA 1
ATOM 1023 C C . ASN A 1 125 ? 21.018 7.658 3.928 1.00 62.69 125 ASN A C 1
ATOM 1025 O O . ASN A 1 125 ? 21.600 6.780 4.557 1.00 62.69 125 ASN A O 1
ATOM 1029 N N . GLU A 1 126 ? 19.951 8.304 4.412 1.00 65.75 126 GLU A N 1
ATOM 1030 C CA . GLU A 1 126 ? 19.377 7.972 5.718 1.00 65.75 126 GLU A CA 1
ATOM 1031 C C . GLU A 1 126 ? 18.791 6.547 5.759 1.00 65.75 126 GLU A C 1
ATOM 1033 O O . GLU A 1 126 ? 18.911 5.870 6.780 1.00 65.75 126 GLU A O 1
ATOM 1038 N N . ASP A 1 127 ? 18.203 6.057 4.661 1.00 67.94 127 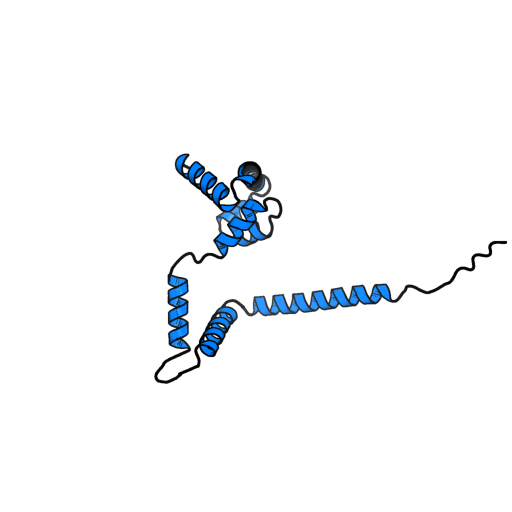ASP A N 1
ATOM 1039 C CA . ASP A 1 127 ? 17.709 4.676 4.574 1.00 67.94 127 ASP A CA 1
ATOM 1040 C C . ASP A 1 127 ? 18.869 3.673 4.599 1.00 67.94 127 ASP A C 1
ATOM 1042 O O . ASP A 1 127 ? 18.792 2.658 5.287 1.00 67.94 127 ASP A O 1
ATOM 1046 N N . ILE A 1 128 ? 19.972 3.973 3.902 1.00 68.50 128 ILE A N 1
ATOM 1047 C CA . ILE A 1 128 ? 21.187 3.137 3.896 1.00 68.50 128 ILE A CA 1
ATOM 1048 C C . ILE A 1 128 ? 21.777 3.037 5.304 1.00 68.50 128 ILE A C 1
ATOM 1050 O O . ILE A 1 128 ? 22.077 1.936 5.763 1.00 68.50 128 ILE A O 1
ATOM 1054 N N . GLU A 1 129 ? 21.911 4.165 6.004 1.00 71.50 129 GLU A N 1
ATOM 1055 C CA . GLU A 1 129 ? 22.399 4.195 7.387 1.00 71.50 129 GLU A CA 1
ATOM 1056 C C . GLU A 1 129 ? 21.476 3.407 8.324 1.00 71.50 129 GLU A C 1
ATOM 1058 O O . GLU A 1 129 ? 21.943 2.616 9.146 1.00 71.50 129 GLU A O 1
ATOM 1063 N N . ARG A 1 130 ? 20.156 3.555 8.160 1.00 69.06 130 ARG A N 1
ATOM 1064 C CA . ARG A 1 130 ? 19.157 2.824 8.947 1.00 69.06 130 ARG A CA 1
ATOM 1065 C C . ARG A 1 130 ? 19.222 1.312 8.715 1.00 69.06 130 ARG A C 1
ATOM 1067 O O . ARG A 1 130 ? 19.133 0.560 9.684 1.00 69.06 130 ARG A O 1
ATOM 1074 N N . TYR A 1 131 ? 19.360 0.860 7.467 1.00 71.62 131 TYR A N 1
ATOM 1075 C CA . TYR A 1 131 ? 19.478 -0.566 7.148 1.00 71.62 131 TYR A CA 1
ATOM 1076 C C . TYR A 1 131 ? 20.805 -1.157 7.629 1.00 71.62 131 TYR A C 1
ATOM 1078 O O . TYR A 1 131 ? 20.792 -2.243 8.201 1.00 71.62 131 TYR A O 1
ATOM 1086 N N . SER A 1 132 ? 21.918 -0.427 7.488 1.00 75.75 132 SER A N 1
ATOM 1087 C CA . SER A 1 132 ? 23.220 -0.844 8.028 1.00 75.75 132 SER A CA 1
ATOM 1088 C C . SER A 1 132 ? 23.152 -1.056 9.540 1.00 75.75 132 SER A C 1
ATOM 1090 O O . SER A 1 132 ? 23.563 -2.096 10.037 1.00 75.75 132 SER A O 1
ATOM 1092 N N . HIS A 1 133 ? 22.563 -0.103 10.267 1.00 75.62 133 HIS A N 1
ATOM 1093 C CA . HIS A 1 133 ? 22.406 -0.207 11.716 1.00 75.62 133 HIS A CA 1
ATOM 1094 C C . HIS A 1 133 ? 21.491 -1.372 12.125 1.00 75.62 133 HIS A C 1
ATOM 1096 O O . HIS A 1 133 ? 21.717 -2.010 13.148 1.00 75.62 133 HIS A O 1
ATOM 1102 N N . LEU A 1 134 ? 20.438 -1.659 11.354 1.00 73.38 134 LEU A N 1
ATOM 1103 C CA . LEU A 1 134 ? 19.557 -2.796 11.630 1.00 73.38 134 LEU A CA 1
ATOM 1104 C C . LEU A 1 134 ? 20.275 -4.138 11.427 1.00 73.38 134 LEU A C 1
ATOM 1106 O O . LEU A 1 134 ? 20.066 -5.054 12.213 1.00 73.38 134 LEU A O 1
ATOM 1110 N N . GLU A 1 135 ? 21.115 -4.250 10.399 1.00 72.75 135 GLU A N 1
ATOM 1111 C CA . GLU A 1 135 ? 21.904 -5.456 10.130 1.00 72.75 135 GLU A CA 1
ATOM 1112 C C . GLU A 1 135 ? 22.956 -5.711 11.215 1.00 72.75 135 GLU A C 1
ATOM 1114 O O . GLU A 1 135 ? 23.134 -6.851 11.642 1.00 72.75 135 GLU A O 1
ATOM 1119 N N . ASP A 1 136 ? 23.593 -4.654 11.722 1.00 81.31 136 ASP A N 1
ATOM 1120 C CA . ASP A 1 136 ? 24.520 -4.763 12.850 1.00 81.31 136 ASP A CA 1
ATOM 1121 C C . ASP A 1 136 ? 23.794 -5.173 14.145 1.00 81.31 136 ASP A C 1
ATOM 1123 O O . ASP A 1 136 ? 24.248 -6.090 14.821 1.00 81.31 136 ASP A O 1
ATOM 1127 N N . LEU A 1 137 ? 22.613 -4.611 14.438 1.00 78.38 137 LEU A N 1
ATOM 1128 C CA . LEU A 1 137 ? 21.795 -5.031 15.589 1.00 78.38 137 LEU A CA 1
ATOM 1129 C C . LEU A 1 137 ? 21.319 -6.489 15.506 1.00 78.38 137 LEU A C 1
ATOM 1131 O O . LEU A 1 137 ? 21.228 -7.166 16.528 1.00 78.38 137 LEU A O 1
ATOM 1135 N N . LEU A 1 138 ? 20.962 -6.966 14.311 1.00 76.06 138 LEU A N 1
ATOM 1136 C CA . LEU A 1 138 ? 20.552 -8.358 14.105 1.00 76.06 138 LEU A CA 1
ATOM 1137 C C . LEU A 1 138 ? 21.736 -9.309 14.296 1.00 76.06 138 LEU A C 1
ATOM 1139 O O . LEU A 1 138 ? 21.586 -10.336 14.950 1.00 76.06 138 LEU A O 1
ATOM 1143 N N . ARG A 1 139 ? 22.921 -8.932 13.799 1.00 79.25 139 ARG A N 1
ATOM 1144 C CA . ARG A 1 139 ? 24.158 -9.687 14.027 1.00 79.25 139 ARG A CA 1
ATOM 1145 C C . ARG A 1 139 ? 24.508 -9.748 15.513 1.00 79.25 139 ARG A C 1
ATOM 1147 O O . ARG A 1 139 ? 24.820 -10.820 16.013 1.00 79.25 139 ARG A O 1
ATOM 1154 N N . GLU A 1 140 ? 24.407 -8.621 16.218 1.00 77.38 140 GLU A N 1
ATOM 1155 C CA . GLU A 1 140 ? 24.614 -8.568 17.667 1.00 77.38 140 GLU A CA 1
ATOM 1156 C C . GLU A 1 140 ? 23.625 -9.479 18.405 1.00 77.38 140 GLU A C 1
ATOM 1158 O O . GLU A 1 140 ? 24.040 -10.218 19.290 1.00 77.38 140 GLU A O 1
ATOM 1163 N N . ALA A 1 141 ? 22.341 -9.477 18.028 1.00 70.81 141 ALA A N 1
ATOM 1164 C CA . ALA A 1 141 ? 21.322 -10.331 18.639 1.00 70.81 141 ALA A CA 1
ATOM 1165 C C . ALA A 1 141 ? 21.596 -11.835 18.438 1.00 70.81 141 ALA A C 1
ATOM 1167 O O . ALA A 1 141 ? 21.478 -12.598 19.399 1.00 70.81 141 ALA A O 1
ATOM 1168 N N . ASP A 1 142 ? 22.010 -12.245 17.236 1.00 72.94 142 ASP A N 1
ATOM 1169 C CA . ASP A 1 142 ? 22.373 -13.637 16.930 1.00 72.94 142 ASP A CA 1
ATOM 1170 C C . ASP A 1 142 ? 23.626 -14.084 17.715 1.00 72.94 142 ASP A C 1
ATOM 1172 O O . ASP A 1 142 ? 23.681 -15.200 18.233 1.00 72.94 142 ASP A O 1
ATOM 1176 N N . GLU A 1 143 ? 24.612 -13.195 17.891 1.00 70.75 143 GLU A N 1
ATOM 1177 C CA . GLU A 1 143 ? 25.814 -13.464 18.696 1.00 70.75 143 GLU A CA 1
ATOM 1178 C C . GLU A 1 143 ? 25.497 -13.657 20.193 1.00 70.75 143 GLU A C 1
ATOM 1180 O O . GLU A 1 143 ? 26.175 -14.434 20.874 1.00 70.75 143 GLU A O 1
ATOM 1185 N N . VAL A 1 144 ? 24.457 -12.994 20.721 1.00 60.75 144 VAL A N 1
ATOM 1186 C CA . VAL A 1 144 ? 24.020 -13.187 22.117 1.00 60.75 144 VAL A CA 1
ATOM 1187 C C . VAL A 1 144 ? 23.294 -14.525 22.302 1.00 60.75 144 VAL A C 1
ATOM 1189 O O . VAL A 1 144 ? 23.467 -15.167 23.340 1.00 60.75 144 VAL A O 1
ATOM 1192 N N . GLU A 1 145 ? 22.513 -14.981 21.317 1.00 58.75 145 GLU A N 1
ATOM 1193 C CA . GLU A 1 145 ? 21.818 -16.277 21.393 1.00 58.75 145 GLU A CA 1
ATOM 1194 C C . GLU A 1 145 ? 22.783 -17.475 21.350 1.00 58.75 145 GLU A C 1
ATOM 1196 O O . GLU A 1 145 ? 22.576 -18.465 22.061 1.00 58.75 145 GLU A O 1
ATOM 1201 N N . ASP A 1 146 ? 23.867 -17.387 20.576 1.00 56.28 146 ASP A N 1
ATOM 1202 C CA . ASP A 1 146 ? 24.874 -18.453 20.499 1.00 56.28 146 ASP A CA 1
ATOM 1203 C C . ASP A 1 146 ? 25.765 -18.530 21.755 1.00 56.28 146 ASP A C 1
ATOM 1205 O O . ASP A 1 146 ? 26.250 -19.610 22.114 1.00 56.28 146 ASP A O 1
ATOM 1209 N N . ALA A 1 147 ? 25.939 -17.419 22.479 1.00 58.22 147 ALA A N 1
ATOM 1210 C CA . ALA A 1 147 ? 26.677 -17.394 23.742 1.00 58.22 147 ALA A CA 1
ATOM 1211 C C . ALA A 1 147 ? 25.929 -18.101 24.894 1.00 58.22 147 ALA A C 1
ATOM 1213 O O . ALA A 1 147 ? 26.569 -18.691 25.768 1.00 58.22 147 ALA A O 1
ATOM 1214 N N . ASP A 1 148 ? 24.591 -18.101 24.885 1.00 54.00 148 ASP A N 1
ATOM 1215 C CA . ASP A 1 148 ? 23.763 -18.720 25.935 1.00 54.00 148 ASP A CA 1
ATOM 1216 C C . ASP A 1 148 ? 23.692 -20.257 25.814 1.00 54.00 148 ASP A C 1
ATOM 1218 O O . ASP A 1 148 ? 23.546 -20.974 26.805 1.00 54.00 148 ASP A O 1
ATOM 1222 N N . LYS A 1 149 ? 23.913 -20.818 24.615 1.00 52.44 149 LYS A N 1
ATOM 1223 C CA . LYS A 1 149 ? 23.941 -22.282 24.409 1.00 52.44 149 LYS A CA 1
ATOM 1224 C C . LYS A 1 149 ? 25.272 -22.957 24.756 1.00 52.44 149 LYS A C 1
ATOM 1226 O O . LYS A 1 149 ? 25.352 -24.186 24.731 1.00 52.44 149 LYS A O 1
ATOM 1231 N N . GLY A 1 150 ? 26.304 -22.192 25.114 1.00 48.16 150 GLY A N 1
ATOM 1232 C CA . GLY A 1 150 ? 27.633 -22.707 25.466 1.00 48.16 150 GLY A CA 1
ATOM 1233 C C . GLY A 1 150 ? 27.824 -23.114 26.934 1.00 48.16 150 GLY A C 1
ATOM 1234 O O . GLY A 1 150 ? 28.856 -23.697 27.259 1.00 48.16 150 GLY A O 1
ATOM 1235 N N . SER A 1 151 ? 26.863 -22.837 27.827 1.00 48.03 151 SER A N 1
ATOM 1236 C CA . SER A 1 151 ? 27.019 -23.040 29.281 1.00 48.03 151 SER A CA 1
ATOM 1237 C C . SER A 1 151 ? 26.106 -24.129 29.872 1.00 48.0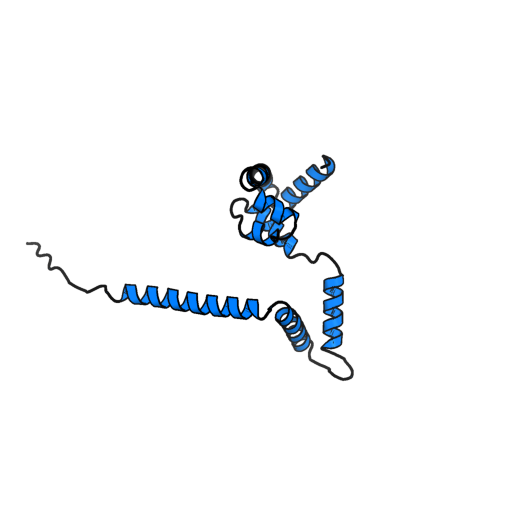3 151 SER A C 1
ATOM 1239 O O . SER A 1 151 ? 25.670 -24.034 31.018 1.00 48.03 151 SER A O 1
ATOM 1241 N N . GLY A 1 152 ? 25.816 -25.188 29.114 1.00 40.00 152 GLY A N 1
ATOM 1242 C CA . GLY A 1 152 ? 25.165 -26.399 29.627 1.00 40.00 152 GLY A CA 1
ATOM 1243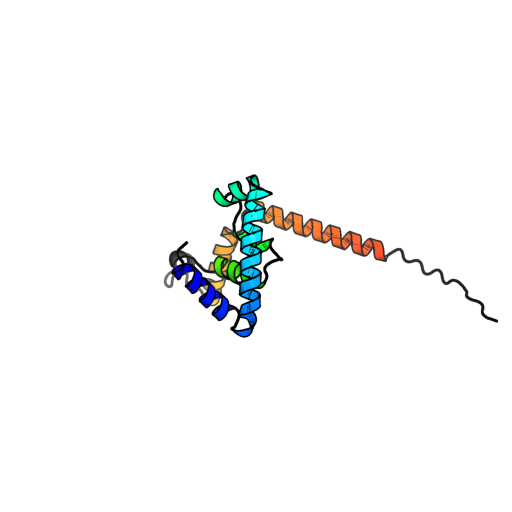 C C . GLY A 1 152 ? 26.202 -27.465 29.973 1.00 40.00 152 GLY A C 1
ATOM 1244 O O . GLY A 1 152 ? 26.493 -28.329 29.150 1.00 40.00 152 GLY A O 1
ATOM 1245 N N . GLY A 1 153 ? 26.803 -27.382 31.162 1.00 39.34 153 GLY A N 1
ATOM 1246 C CA . GLY A 1 153 ? 27.725 -28.399 31.663 1.00 39.34 153 GLY A CA 1
ATOM 1247 C C . GLY A 1 153 ? 27.040 -29.763 31.787 1.00 39.34 153 GLY A C 1
ATOM 1248 O O . GLY A 1 153 ? 26.031 -29.899 32.472 1.00 39.34 153 GLY A O 1
ATOM 1249 N N . ASN A 1 154 ? 27.606 -30.777 31.132 1.00 48.03 154 ASN A N 1
ATOM 1250 C CA . ASN A 1 154 ? 27.308 -32.177 31.414 1.00 48.03 154 ASN A CA 1
ATOM 1251 C C . ASN A 1 154 ? 27.841 -32.524 32.814 1.00 48.03 154 ASN A C 1
ATOM 1253 O O . ASN A 1 154 ? 28.992 -32.938 32.942 1.00 48.03 154 ASN A O 1
ATOM 1257 N N . GLU A 1 155 ? 27.019 -32.391 33.851 1.00 44.88 155 GLU A N 1
ATOM 1258 C CA . GLU A 1 155 ? 27.221 -33.104 35.113 1.00 44.88 155 GLU A CA 1
ATOM 1259 C C . GLU A 1 155 ? 26.169 -34.212 35.200 1.00 44.88 155 GLU A C 1
ATOM 1261 O O . GLU A 1 155 ? 24.987 -33.989 35.446 1.00 44.88 155 GLU A O 1
ATOM 1266 N N . SER A 1 156 ? 26.608 -35.430 34.885 1.00 45.94 156 SER A N 1
ATOM 1267 C CA . SER A 1 156 ? 25.842 -36.657 35.060 1.00 45.94 156 SER A CA 1
ATOM 1268 C C . SER A 1 156 ? 25.686 -36.943 36.553 1.00 45.94 156 SER A C 1
ATOM 1270 O O . SER A 1 156 ? 26.635 -37.407 37.188 1.00 45.94 156 SER A O 1
ATOM 1272 N N . GLU A 1 157 ? 24.507 -36.683 37.113 1.00 47.09 157 GLU A N 1
ATOM 1273 C CA . GLU A 1 157 ? 24.154 -37.196 38.435 1.00 47.09 157 GLU A CA 1
ATOM 1274 C C . GLU A 1 157 ? 23.846 -38.698 38.340 1.00 47.09 157 GLU A C 1
ATOM 1276 O O . GLU A 1 157 ? 22.925 -39.146 37.653 1.00 47.09 157 GLU A O 1
ATOM 1281 N N . ASP A 1 158 ? 24.690 -39.465 39.026 1.00 45.88 158 ASP A N 1
ATOM 1282 C CA . ASP A 1 158 ? 24.582 -40.891 39.312 1.00 45.88 158 ASP A CA 1
ATOM 1283 C C . ASP A 1 158 ? 23.248 -41.194 40.023 1.00 45.88 158 ASP A C 1
ATOM 1285 O O . ASP A 1 158 ? 23.056 -40.840 41.188 1.00 45.88 158 ASP A O 1
ATOM 1289 N N . PHE A 1 159 ? 22.326 -41.894 39.357 1.00 46.38 159 PHE A N 1
ATOM 1290 C CA . PHE A 1 159 ? 21.165 -42.494 40.019 1.00 46.38 159 PHE A CA 1
ATOM 1291 C C . PHE A 1 159 ? 21.407 -43.990 40.229 1.00 46.38 159 PHE A C 1
ATOM 1293 O O . PHE A 1 159 ? 21.249 -44.805 39.319 1.00 46.38 159 PHE A O 1
ATOM 1300 N N . VAL A 1 160 ? 21.770 -44.354 41.461 1.00 43.12 160 VAL A N 1
ATOM 1301 C CA . VAL A 1 160 ? 21.800 -45.743 41.933 1.00 43.12 160 VAL A CA 1
ATOM 1302 C C . VAL A 1 160 ? 20.372 -46.180 42.259 1.00 43.12 160 VAL A C 1
ATOM 1304 O O . VAL A 1 160 ? 19.775 -45.700 43.223 1.00 43.12 160 VAL A O 1
ATOM 1307 N N . TYR A 1 161 ? 19.845 -47.131 41.491 1.00 42.31 161 TYR A N 1
ATOM 1308 C CA . TYR A 1 161 ? 18.684 -47.928 41.887 1.00 42.31 161 TYR A CA 1
ATOM 1309 C C . TYR A 1 161 ? 19.154 -49.355 42.189 1.00 42.31 161 TYR A C 1
ATOM 1311 O O . TYR A 1 161 ? 19.815 -49.973 41.354 1.00 42.31 161 TYR A O 1
ATOM 1319 N N . TYR A 1 162 ? 18.856 -49.812 43.410 1.00 52.16 162 TYR A N 1
ATOM 1320 C CA . TYR A 1 162 ? 19.095 -51.176 43.896 1.00 52.16 162 TYR A CA 1
ATOM 1321 C C . TYR A 1 162 ? 18.393 -52.238 43.047 1.00 52.16 162 TYR A C 1
ATOM 1323 O O . TYR A 1 162 ? 17.238 -51.985 42.631 1.00 52.16 162 TYR A O 1
#

Sequence (162 aa):
MDNCFRGAVEVFLEEWNGKEMRDAVIVERAAHHHHVRELKASQPLHWKLLCEQKIPVFDVWCGMNTFPLLQKIALQLFRCGVSSSASERYFSTHAFIHSKLRNRLAPDRVEKLVHIYFDAKNICNEDIERYSHLEDLLREADEVEDADKGSGGNESEDFVYY

Foldseek 3Di:
DDPVVVVVVLVVLCVVVDVVCSVVLVVLVVVVVVVVVCCCVVPVPVVVCVVVCVDPPLVVLVPDPSRVSVSVVVNVVVVDDPDCVVVVVLVVQLVVQDDPPPRHDDPVVSVVVSVCVVVVVVQDPVNVVVVVVVVVVVVVVVVVVVVVVPPPDPDDDDDDDD

pLDDT: mean 81.35, std 14.03, range [39.34, 94.06]

InterPro domains:
  IPR008906 HAT, C-terminal dimerisation domain [PF05699] (65-117)
  IPR012337 Ribonuclease H-like superfamily [SSF53098] (65-121)

Radius of gyration: 26.27 Å; chains: 1; bounding box: 54×68×76 Å

Secondary structure (DSSP, 8-state):
--HHHHHHHHHHHHHHH-GGGHHHHHHHHHHHHHHHHHHHHH-HHHHHHHHTTSS-HHHHHHH--S-HHHHHHHHHHHHS-SSTHHHHHHHHHHHHH-BTTTB---HHHHHHHHHHHHHHHH--HHHHHHHHHHHHHHHHHHHHHHHHTT------------